Protein AF-A0A914QBB3-F1 (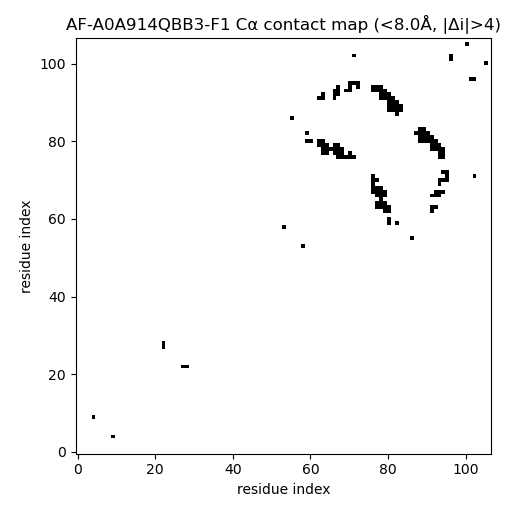afdb_monomer)

Organism: NCBI:txid227884

pLDDT: mean 78.13, std 18.77, range [39.72, 98.12]

InterPro domains:
  IPR002125 Cytidine and deoxycytidylate deaminase domain [PF00383] (56-102)
  IPR002125 Cytidine and deoxycytidylate deaminase domain [PS51747] (55-107)
  IPR015517 Deoxycytidylate deaminase-related [PTHR11086] (25-107)
  IPR016193 Cytidine deaminase-like [SSF53927] (58-101)

Sequence (107 aa):
MPPTISPEEKQNLPQINVVDKQFCDAEDAVKLLEQCKQDEELSKSFVSKRSDYIGWEETFMGMALLAAQRSKDPVTQVGCSIINKDNIVNSLGYNGMPRGCDDDEFP

Radius of gyration: 27.39 Å; Cα contacts (8 Å, |Δi|>4): 78; chains: 1; bounding box: 38×28×81 Å

Foldseek 3Di:
DPDDQDPVNVVPDPPPPPPDDPDPDPVVVVVVVVVVVVVVVVVVVPDDDDPPDDDLVVVQVVQQVVQQVPEPDPPGRGKHFDADPVSDTPDIHIDDDDPPDDPVVPD

Secondary structure (DSSP, 8-state):
------TTGGGGS-----------SHHHHHHHHHHHHHHHHHHHHS-PPPS-PPPHHHHHHHHHHHHHTT---SS---EEEEE-TTS-EEEEEE--PPTT--TTT--

Solvent-accessible surface area (backbone atoms only — not comparable to full-atom values): 6983 Å² total; per-residue (Å²): 131,81,86,78,77,49,78,70,61,65,70,71,51,86,76,82,76,86,71,86,77,80,78,88,53,76,65,59,58,54,52,49,55,53,48,54,52,52,52,54,54,51,58,64,68,70,69,67,79,79,89,84,70,80,52,70,68,57,51,46,51,50,49,10,56,57,36,8,73,70,27,80,52,91,87,62,64,45,40,38,62,43,63,52,97,84,77,44,76,76,48,74,42,49,53,71,74,61,91,92,55,53,72,89,80,57,126

Mean predicted aligned error: 15.64 Å

Nearest PDB structures (foldseek):
  2w4l-assembly1_F  TM=9.750E-01  e=1.757E-05  Homo sapiens
  2w4l-assembly1_D  TM=9.841E-01  e=1.128E-04  Homo sapiens
  2w4l-assembly1_B  TM=9.563E-01  e=1.486E-04  Homo sapiens
  2w4l-assembly1_E  TM=9.641E-01  e=1.957E-04  Homo sapiens
  2w4l-assembly1_C  TM=9.956E-01  e=2.577E-04  Homo sapiens

Structure (mmCIF, N/CA/C/O backbone):
data_AF-A0A914QBB3-F1
#
_entry.id   AF-A0A914QBB3-F1
#
loop_
_atom_site.group_PDB
_atom_site.id
_atom_site.type_symbol
_atom_site.label_atom_id
_atom_site.label_alt_id
_atom_site.label_comp_id
_atom_site.label_asym_id
_atom_site.label_entity_id
_atom_site.label_seq_id
_atom_site.pdbx_PDB_ins_code
_atom_site.Cartn_x
_atom_site.Cartn_y
_atom_site.Cartn_z
_atom_site.occupancy
_atom_site.B_iso_or_equiv
_atom_site.auth_seq_id
_atom_site.auth_comp_id
_atom_site.auth_asym_id
_atom_site.auth_atom_id
_atom_site.pdbx_PDB_model_num
ATOM 1 N N . MET A 1 1 ? 3.299 -6.933 14.101 1.00 41.41 1 MET A N 1
ATOM 2 C CA . MET A 1 1 ? 3.909 -7.514 15.316 1.00 41.41 1 MET A CA 1
ATOM 3 C C . MET A 1 1 ? 3.022 -7.154 16.494 1.00 41.41 1 MET A C 1
ATOM 5 O O . MET A 1 1 ? 2.643 -5.988 16.564 1.00 41.41 1 MET A O 1
ATOM 9 N N . PRO A 1 2 ? 2.632 -8.105 17.359 1.00 39.72 2 PRO A N 1
ATOM 10 C CA . PRO A 1 2 ? 2.028 -7.740 18.636 1.00 39.72 2 PRO A CA 1
ATOM 11 C C . PRO A 1 2 ? 3.026 -6.869 19.421 1.00 39.72 2 PRO A C 1
ATOM 13 O O . PRO A 1 2 ? 4.234 -7.061 19.255 1.00 39.72 2 PRO A O 1
ATOM 16 N N . PRO A 1 3 ? 2.565 -5.894 20.220 1.00 46.62 3 PRO A N 1
ATOM 17 C CA . PRO A 1 3 ? 3.459 -5.083 21.033 1.00 46.62 3 PRO A CA 1
ATOM 18 C C . PRO A 1 3 ? 4.234 -5.989 21.999 1.00 46.62 3 PRO A C 1
ATOM 20 O O . PRO A 1 3 ? 3.652 -6.696 22.822 1.00 46.62 3 PRO A O 1
ATOM 23 N N . THR A 1 4 ? 5.558 -6.004 21.852 1.00 59.09 4 THR A N 1
ATOM 24 C CA . THR A 1 4 ? 6.473 -6.708 22.750 1.00 59.09 4 THR A CA 1
ATOM 25 C C . THR A 1 4 ? 6.585 -5.889 24.029 1.00 59.09 4 THR A C 1
ATOM 27 O O . THR A 1 4 ? 7.273 -4.874 24.046 1.00 59.09 4 THR A O 1
ATOM 30 N N . ILE A 1 5 ? 5.879 -6.312 25.079 1.00 61.16 5 ILE A N 1
ATOM 31 C CA . ILE A 1 5 ? 5.941 -5.695 26.412 1.00 61.16 5 ILE A CA 1
ATOM 32 C C . ILE A 1 5 ? 7.399 -5.713 26.885 1.00 61.16 5 ILE A C 1
ATOM 34 O O . ILE A 1 5 ? 8.044 -6.773 26.866 1.00 61.16 5 ILE A O 1
ATOM 38 N N . SER A 1 6 ? 7.916 -4.549 27.280 1.00 54.97 6 SER A N 1
ATOM 39 C CA . SER A 1 6 ? 9.287 -4.411 27.768 1.00 54.97 6 SER A CA 1
ATOM 40 C C . SER A 1 6 ? 9.487 -5.215 29.068 1.00 54.97 6 SER A C 1
ATOM 42 O O . SER A 1 6 ? 8.528 -5.450 29.809 1.00 54.97 6 SER A O 1
ATOM 44 N N . PRO A 1 7 ? 10.709 -5.691 29.376 1.00 62.06 7 PRO A N 1
ATOM 45 C CA . PRO A 1 7 ? 10.962 -6.457 30.6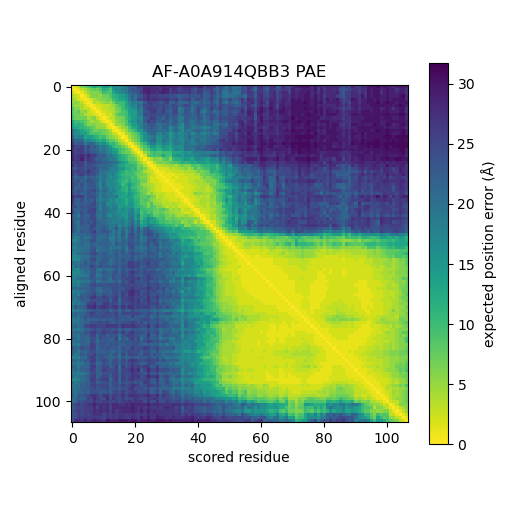00 1.00 62.06 7 PRO A CA 1
ATOM 46 C C . PRO A 1 7 ? 10.553 -5.718 31.885 1.00 62.06 7 PRO A C 1
ATOM 48 O O . PRO A 1 7 ? 10.130 -6.363 32.840 1.00 62.06 7 PRO A O 1
ATOM 51 N N . GLU A 1 8 ? 10.622 -4.385 31.882 1.00 61.16 8 GLU A N 1
ATOM 52 C CA . GLU A 1 8 ? 10.252 -3.524 33.012 1.00 61.16 8 GLU A CA 1
ATOM 53 C C . GLU A 1 8 ? 8.728 -3.454 33.216 1.00 61.16 8 GLU A C 1
ATOM 55 O O . GLU A 1 8 ? 8.242 -3.555 34.341 1.00 61.16 8 GLU A O 1
ATOM 60 N N . GLU A 1 9 ? 7.943 -3.399 32.135 1.00 56.81 9 GLU A N 1
ATOM 61 C CA . GLU A 1 9 ? 6.473 -3.427 32.203 1.00 56.81 9 GLU A CA 1
ATOM 62 C C . GLU A 1 9 ? 5.933 -4.785 32.680 1.00 56.81 9 GLU A C 1
ATOM 64 O O . GLU A 1 9 ? 4.875 -4.847 33.307 1.00 56.81 9 GLU A O 1
ATOM 69 N N . LYS A 1 10 ? 6.678 -5.881 32.469 1.00 57.28 10 LYS A N 1
ATOM 70 C CA . LYS A 1 10 ? 6.321 -7.196 33.031 1.00 57.28 10 LYS A CA 1
ATOM 71 C C . LYS A 1 10 ? 6.439 -7.250 34.556 1.00 57.28 10 LYS A C 1
ATOM 73 O O . LYS A 1 10 ? 5.804 -8.097 35.180 1.00 57.28 10 LYS A O 1
ATOM 78 N N . GLN A 1 11 ? 7.240 -6.373 35.156 1.00 53.56 11 GLN A N 1
ATOM 79 C CA . GLN A 1 11 ? 7.492 -6.365 36.596 1.00 53.56 11 GLN A CA 1
ATOM 80 C C . GLN A 1 11 ? 6.405 -5.616 37.388 1.00 53.56 11 GLN A C 1
ATOM 82 O O . GLN A 1 11 ? 6.257 -5.862 38.581 1.00 53.56 11 GLN A O 1
ATOM 87 N N . ASN A 1 12 ? 5.604 -4.784 36.710 1.00 47.22 12 ASN A N 1
ATOM 88 C CA . ASN A 1 12 ? 4.467 -4.045 37.275 1.00 47.22 12 ASN A CA 1
ATOM 89 C C . ASN A 1 12 ? 3.094 -4.643 36.915 1.00 47.22 12 ASN A C 1
ATOM 91 O O . ASN A 1 12 ? 2.061 -4.030 37.187 1.00 47.22 12 ASN A O 1
ATOM 95 N N . LEU A 1 13 ? 3.056 -5.840 36.322 1.00 44.28 13 LEU A N 1
ATOM 96 C CA . LEU A 1 13 ? 1.815 -6.61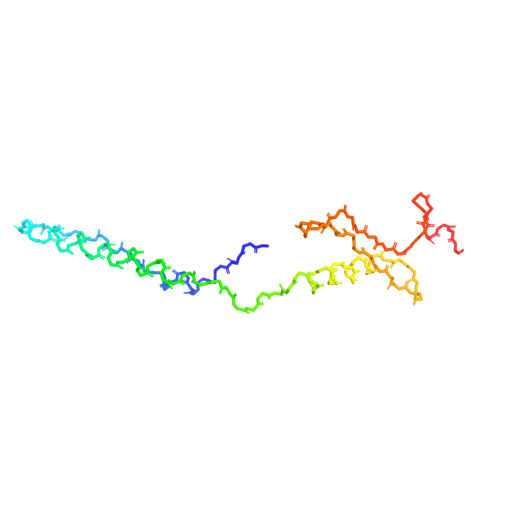1 36.237 1.00 44.28 13 LEU A CA 1
ATOM 97 C C . LEU A 1 13 ? 1.343 -6.929 37.665 1.00 44.28 13 LEU A C 1
ATOM 99 O O . LEU A 1 13 ? 2.169 -7.368 38.472 1.00 44.28 13 LEU A O 1
ATOM 103 N N . PRO A 1 14 ? 0.052 -6.737 37.999 1.00 46.41 14 PRO A N 1
ATOM 104 C CA . PRO A 1 14 ? -0.466 -7.101 39.309 1.00 46.41 14 PRO A CA 1
ATOM 105 C C . PRO A 1 14 ? -0.243 -8.601 39.517 1.00 46.41 14 PRO A C 1
ATOM 107 O O . PRO A 1 14 ? -0.922 -9.440 38.926 1.00 46.41 14 PRO A O 1
ATOM 110 N N . GLN A 1 15 ? 0.754 -8.951 40.329 1.00 44.69 15 GLN A N 1
ATOM 111 C CA . GLN A 1 15 ? 0.933 -10.320 40.776 1.00 44.69 15 GLN A CA 1
ATOM 112 C C . GLN A 1 15 ? -0.195 -10.609 41.756 1.00 44.69 15 GLN A C 1
ATOM 114 O O . GLN A 1 15 ? -0.194 -10.118 42.886 1.00 44.69 15 GLN A O 1
ATOM 119 N N . ILE A 1 16 ? -1.186 -11.376 41.307 1.00 44.59 16 ILE A N 1
ATOM 120 C CA . ILE A 1 16 ? -2.239 -11.886 42.178 1.00 44.59 16 ILE A CA 1
ATOM 121 C C . ILE A 1 16 ? -1.583 -12.926 43.091 1.00 44.59 16 ILE A C 1
ATOM 123 O O . ILE A 1 16 ? -1.496 -14.110 42.772 1.00 44.59 16 ILE A O 1
ATOM 127 N N . ASN A 1 17 ? -1.066 -12.457 44.223 1.00 41.09 17 ASN A N 1
ATOM 128 C CA . ASN A 1 17 ? -0.533 -13.291 45.287 1.00 41.09 17 ASN A CA 1
ATOM 129 C C . ASN A 1 17 ? -1.702 -13.953 46.017 1.00 41.09 17 ASN A C 1
ATOM 131 O O . ASN A 1 17 ? -2.213 -13.434 47.009 1.00 41.09 17 ASN A O 1
ATOM 135 N N . VAL A 1 18 ? -2.126 -15.117 45.528 1.00 47.50 18 VAL A N 1
ATOM 136 C CA . VAL A 1 18 ? -3.026 -16.007 46.268 1.00 47.50 18 VAL A CA 1
ATOM 137 C C . VAL A 1 18 ? -2.182 -16.789 47.280 1.00 47.50 18 VAL A C 1
ATOM 139 O O . VAL A 1 18 ? -1.919 -17.973 47.104 1.00 47.50 18 VAL A O 1
ATOM 142 N N . VAL A 1 19 ? -1.669 -16.100 48.301 1.00 44.41 19 VAL A N 1
ATOM 143 C CA . VAL A 1 19 ? -0.912 -16.728 49.393 1.00 44.41 19 VAL A CA 1
ATOM 144 C C . VAL A 1 19 ? -1.872 -16.980 50.557 1.00 44.41 19 VAL A C 1
ATOM 146 O O . VAL A 1 19 ? -2.399 -16.036 51.143 1.00 44.41 19 VAL A O 1
ATOM 149 N N . ASP A 1 20 ? -2.128 -18.262 50.822 1.00 47.53 20 ASP A N 1
ATOM 150 C CA . ASP A 1 20 ? -2.532 -18.866 52.100 1.00 47.53 20 ASP A CA 1
ATOM 151 C C . ASP A 1 20 ? -3.455 -18.037 53.018 1.00 47.53 20 ASP A C 1
ATOM 153 O O . ASP A 1 20 ? -3.094 -17.687 54.143 1.00 47.53 20 ASP A O 1
ATOM 157 N N . LYS A 1 21 ? -4.693 -17.757 52.586 1.00 53.66 21 LYS A N 1
ATOM 158 C CA . LYS A 1 21 ? -5.737 -17.268 53.505 1.00 53.66 21 LYS A CA 1
ATOM 159 C C . LYS A 1 21 ? -6.482 -18.444 54.127 1.00 53.66 21 LYS A C 1
ATOM 161 O O . LYS A 1 21 ? -7.354 -19.047 53.507 1.00 53.66 21 LYS A O 1
ATOM 166 N N . GLN A 1 22 ? -6.144 -18.759 55.372 1.00 54.28 22 GLN A N 1
ATOM 167 C CA . GLN A 1 22 ? -6.960 -19.626 56.213 1.00 54.28 22 GLN A CA 1
ATOM 168 C C . GLN A 1 22 ? -8.231 -18.851 56.590 1.00 54.28 22 GLN A C 1
ATOM 170 O O . GLN A 1 22 ? -8.167 -17.874 57.330 1.00 54.28 22 GLN A O 1
ATOM 175 N N . PHE A 1 23 ? -9.365 -19.230 55.999 1.00 55.12 23 PHE A N 1
ATOM 176 C CA . PHE A 1 23 ? -10.656 -18.576 56.215 1.00 55.12 23 PHE A CA 1
ATOM 177 C C . PHE A 1 23 ? -11.085 -18.756 57.673 1.00 55.12 23 PHE A C 1
ATOM 179 O O . PHE A 1 23 ? -11.272 -19.898 58.100 1.00 55.12 23 PHE A O 1
ATOM 186 N N . CYS A 1 24 ? -11.221 -17.663 58.437 1.00 54.06 24 CYS A N 1
ATOM 187 C CA . CYS A 1 24 ? -11.751 -17.764 59.795 1.00 54.06 24 CYS A CA 1
ATOM 188 C C . CYS A 1 24 ? -13.279 -17.867 59.786 1.00 54.06 24 CYS A C 1
ATOM 190 O O . CYS A 1 24 ? -13.791 -18.707 60.515 1.00 54.06 24 CYS A O 1
ATOM 192 N N . ASP A 1 25 ? -13.981 -17.161 58.882 1.00 60.84 25 ASP A N 1
ATOM 193 C CA . ASP A 1 25 ? -15.450 -17.118 58.833 1.00 60.84 25 ASP A CA 1
ATOM 194 C C . ASP A 1 25 ? -16.016 -16.968 57.396 1.00 60.84 25 ASP A C 1
ATOM 196 O O . ASP A 1 25 ? -15.317 -16.570 56.461 1.00 60.84 25 ASP A O 1
ATOM 200 N N . ALA A 1 26 ? -17.312 -17.265 57.198 1.00 69.81 26 ALA A N 1
ATOM 201 C CA . ALA A 1 26 ? -17.986 -17.187 55.887 1.00 69.81 26 ALA A CA 1
ATOM 202 C C . ALA A 1 26 ? -18.039 -15.763 55.290 1.00 69.81 26 ALA A C 1
ATOM 204 O O . ALA A 1 26 ? -18.143 -15.605 54.072 1.00 69.81 26 ALA A O 1
ATOM 205 N N . GLU A 1 27 ? -17.941 -14.731 56.130 1.00 73.50 27 GLU A N 1
ATOM 206 C CA . GLU A 1 27 ? -17.949 -13.326 55.708 1.00 73.50 27 GLU A CA 1
ATOM 207 C C . GLU A 1 27 ? -16.688 -12.947 54.914 1.00 73.50 27 GLU A C 1
ATOM 209 O O . GLU A 1 27 ? -16.773 -12.201 53.937 1.00 73.50 27 GLU A O 1
ATOM 214 N N . ASP A 1 28 ? -15.531 -13.528 55.246 1.00 70.44 28 ASP A N 1
ATOM 215 C CA . ASP A 1 28 ? -14.270 -13.266 54.539 1.00 70.44 28 ASP A CA 1
ATOM 216 C C . ASP A 1 28 ? -14.282 -13.803 53.104 1.00 70.44 28 ASP A C 1
ATOM 218 O O . ASP A 1 28 ? -13.716 -13.191 52.194 1.00 70.44 28 ASP A O 1
ATOM 222 N N . ALA A 1 29 ? -14.970 -14.926 52.875 1.00 68.19 29 ALA A N 1
ATOM 223 C CA . ALA A 1 29 ? -15.148 -15.493 51.541 1.00 68.19 29 ALA A CA 1
ATOM 224 C C . ALA A 1 29 ? -16.040 -14.610 50.653 1.00 68.19 29 ALA A C 1
ATOM 226 O O . ALA A 1 29 ? -15.741 -14.425 49.471 1.00 68.19 29 ALA A O 1
ATOM 227 N N . VAL A 1 30 ? 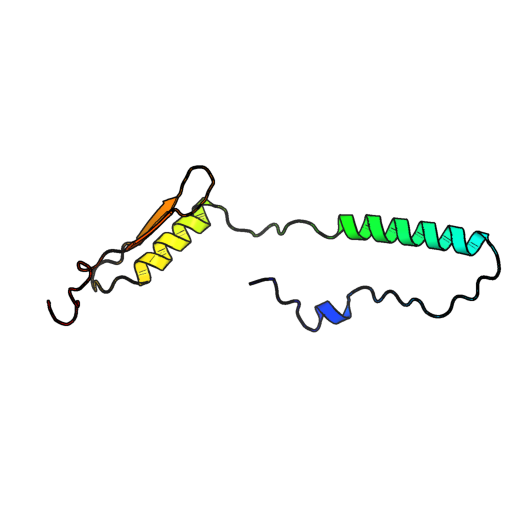-17.095 -14.013 51.222 1.00 78.06 30 VAL A N 1
ATOM 228 C CA . VAL A 1 30 ? -17.961 -13.052 50.515 1.00 78.06 30 VAL A CA 1
ATOM 229 C C . VAL A 1 30 ? -17.173 -11.795 50.143 1.00 78.06 30 VAL A C 1
ATOM 231 O O . VAL A 1 30 ? -17.250 -11.333 49.005 1.00 78.06 30 VAL A O 1
ATOM 234 N N . LYS A 1 31 ? -16.334 -11.301 51.057 1.00 79.50 31 LYS A N 1
ATOM 235 C CA . LYS A 1 31 ? -15.504 -10.107 50.851 1.00 79.50 31 LYS A CA 1
ATOM 236 C C . LYS A 1 31 ? -14.437 -10.300 49.768 1.00 79.50 31 LYS A C 1
ATOM 238 O O . LYS A 1 31 ? -14.181 -9.391 48.983 1.00 79.50 31 LYS A O 1
ATOM 243 N N . LEU A 1 32 ? -13.842 -11.493 49.678 1.00 72.31 32 LEU A N 1
ATOM 244 C CA . LEU A 1 32 ? -12.923 -11.844 48.587 1.00 72.31 32 LEU A CA 1
ATOM 245 C C . LEU A 1 32 ? -13.633 -11.943 47.231 1.00 72.31 32 LEU A C 1
ATOM 247 O O . LEU A 1 32 ? -13.086 -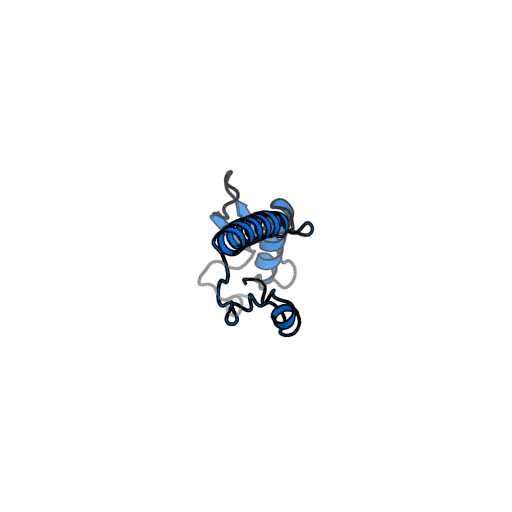11.484 46.232 1.00 72.31 32 LEU A O 1
ATOM 251 N N . LEU A 1 33 ? -14.851 -12.490 47.184 1.00 74.31 33 LEU A N 1
ATOM 252 C CA . LEU A 1 33 ? -15.652 -12.531 45.955 1.00 74.31 33 LEU A CA 1
ATOM 253 C C . LEU A 1 33 ? -16.033 -11.128 45.466 1.00 74.31 33 LEU A C 1
ATOM 255 O O . LEU A 1 33 ? -16.052 -10.886 44.260 1.00 74.31 33 LEU A O 1
ATOM 259 N N . GLU A 1 34 ? -16.323 -10.197 46.375 1.00 82.94 34 GLU A N 1
ATOM 260 C CA . GLU A 1 34 ? -16.560 -8.790 46.033 1.00 82.94 34 GLU A CA 1
ATOM 261 C C . GLU A 1 34 ? -15.292 -8.098 45.521 1.00 82.94 34 GLU A C 1
ATOM 263 O O . GLU A 1 34 ? -15.361 -7.380 44.523 1.00 82.94 34 GLU A O 1
ATOM 268 N N . GLN A 1 35 ? -14.134 -8.370 46.131 1.00 78.81 35 GLN A N 1
ATOM 269 C CA . GLN A 1 35 ? -12.843 -7.845 45.680 1.00 78.81 35 GLN A CA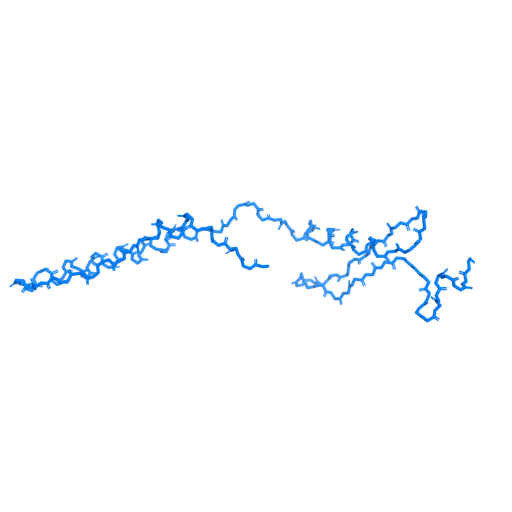 1
ATOM 270 C C . GLN A 1 35 ? -12.490 -8.342 44.271 1.00 78.81 35 GLN A C 1
ATOM 272 O O . GLN A 1 35 ? -12.174 -7.536 43.402 1.00 78.81 35 GLN A O 1
ATOM 277 N N . CYS A 1 36 ? -12.643 -9.643 43.997 1.00 72.25 36 CYS A N 1
ATOM 278 C CA . CYS A 1 36 ? -12.398 -10.196 42.662 1.00 72.25 36 CYS A CA 1
ATOM 279 C C . CYS A 1 36 ? -13.324 -9.594 41.593 1.00 72.25 36 CYS A C 1
ATOM 281 O O . CYS A 1 36 ? -12.883 -9.367 40.469 1.00 72.25 36 CYS A O 1
ATOM 283 N N . LYS A 1 37 ? -14.587 -9.292 41.929 1.00 82.12 37 LYS A N 1
ATOM 284 C CA . LYS A 1 37 ? -15.509 -8.597 41.011 1.00 82.12 37 LYS A CA 1
ATOM 285 C C . LYS A 1 37 ? -15.066 -7.163 40.719 1.00 82.12 37 LYS A C 1
ATOM 287 O O . LYS A 1 37 ? -15.221 -6.698 39.593 1.00 82.12 37 LYS A O 1
ATOM 292 N N . GLN A 1 38 ? -14.528 -6.461 41.716 1.00 70.56 38 GLN A N 1
ATOM 293 C CA . GLN A 1 38 ? -13.987 -5.113 41.527 1.00 70.56 38 GLN A CA 1
ATOM 294 C C . GLN A 1 38 ? -12.713 -5.128 40.677 1.00 70.56 38 GLN A C 1
ATOM 296 O O . GLN A 1 38 ? -12.563 -4.280 39.800 1.00 70.56 38 GLN A O 1
ATOM 301 N N . ASP A 1 39 ? -11.846 -6.121 40.873 1.00 68.19 39 ASP A N 1
ATOM 302 C CA . ASP A 1 39 ? -10.627 -6.296 40.080 1.00 68.19 39 ASP A CA 1
ATOM 303 C C . ASP A 1 39 ? -10.946 -6.643 38.608 1.00 68.19 39 ASP A C 1
ATOM 305 O O . ASP A 1 39 ? -10.260 -6.183 37.694 1.00 68.19 39 ASP A O 1
ATOM 309 N N . GLU A 1 40 ? -12.025 -7.393 38.352 1.00 70.62 40 GLU A N 1
ATOM 310 C CA . GLU A 1 40 ? -12.504 -7.734 37.003 1.00 70.62 40 GLU A CA 1
ATOM 311 C C . GLU A 1 40 ? -13.105 -6.522 36.258 1.00 70.62 40 GLU A C 1
ATOM 313 O O . GLU A 1 40 ? -12.876 -6.336 35.059 1.00 70.62 40 GLU A O 1
ATOM 318 N N . GLU A 1 41 ? -13.823 -5.644 36.961 1.00 68.00 41 GLU A N 1
ATOM 319 C CA . GLU A 1 41 ? -14.334 -4.389 36.390 1.00 68.00 41 GLU A CA 1
ATOM 320 C C . GLU A 1 41 ? -13.221 -3.345 36.180 1.00 68.00 41 GLU A C 1
ATOM 322 O O . GLU A 1 41 ? -13.212 -2.645 35.163 1.00 68.00 41 GLU A O 1
ATOM 327 N N . LEU A 1 42 ? -12.216 -3.295 37.062 1.00 66.31 42 LEU A N 1
ATOM 328 C CA . LEU A 1 42 ? -11.015 -2.472 36.880 1.00 66.31 42 LEU A CA 1
ATOM 329 C C . LEU A 1 42 ? -10.180 -2.967 35.687 1.00 66.31 42 LEU A C 1
ATOM 331 O O . LEU A 1 42 ? -9.706 -2.174 34.875 1.00 66.31 42 LEU A O 1
ATOM 335 N N . SER A 1 43 ? -10.065 -4.286 35.514 1.00 67.44 43 SER A N 1
ATOM 336 C CA . SER A 1 43 ? -9.413 -4.909 34.356 1.00 67.44 43 SER A CA 1
ATOM 337 C C . SER A 1 43 ? -10.067 -4.504 33.028 1.00 67.44 43 SER A C 1
AT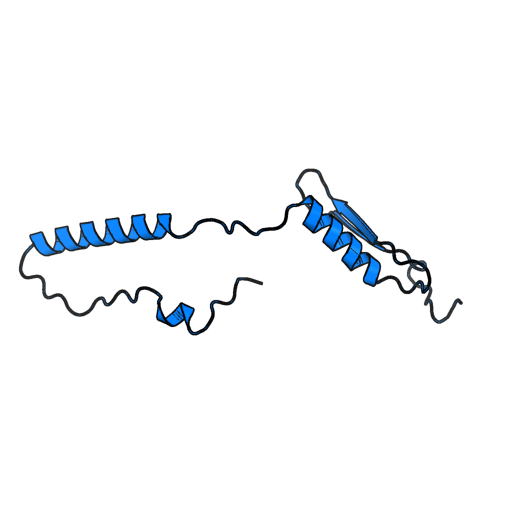OM 339 O O . SER A 1 43 ? -9.358 -4.209 32.061 1.00 67.44 43 SER A O 1
ATOM 341 N N . LYS A 1 44 ? -11.402 -4.412 32.976 1.00 65.19 44 LYS A N 1
ATOM 342 C CA . LYS A 1 44 ? -12.130 -3.917 31.794 1.00 65.19 44 LYS A CA 1
ATOM 343 C C . LYS A 1 44 ? -11.905 -2.430 31.521 1.00 65.19 44 LYS A C 1
ATOM 345 O O . LYS A 1 44 ? -11.961 -2.031 30.360 1.00 65.19 44 LYS A O 1
ATOM 350 N N . SER A 1 45 ? -11.640 -1.612 32.544 1.00 64.06 45 SER A N 1
ATOM 351 C CA . SER A 1 45 ? -11.469 -0.162 32.374 1.00 64.06 45 SER A CA 1
ATOM 352 C C . SER A 1 45 ? -10.076 0.251 31.884 1.00 64.06 45 SER A C 1
ATOM 354 O O . SER A 1 45 ? -9.913 1.375 31.414 1.00 64.06 45 SER A O 1
ATOM 356 N N . PHE A 1 46 ? -9.069 -0.622 31.990 1.00 65.62 46 PHE A N 1
ATOM 357 C CA . PHE A 1 46 ? -7.671 -0.287 31.683 1.00 65.62 46 PHE A CA 1
ATOM 358 C C . PHE A 1 46 ? -7.226 -0.595 30.249 1.00 65.62 46 PHE A C 1
ATOM 360 O O . PHE A 1 46 ? -6.148 -0.165 29.844 1.00 65.62 46 PHE A O 1
ATOM 367 N N . VAL A 1 47 ? -8.043 -1.284 29.448 1.00 70.25 47 VAL A N 1
ATOM 368 C CA . VAL A 1 47 ? -7.706 -1.576 28.046 1.00 70.25 47 VAL A CA 1
ATOM 369 C C . VAL A 1 47 ? -8.435 -0.599 27.127 1.00 70.25 47 VAL A C 1
ATOM 371 O O . VAL A 1 47 ? -9.386 -0.942 26.425 1.00 70.25 47 VAL A O 1
ATOM 374 N N . SER A 1 48 ? -7.994 0.657 27.141 1.00 79.50 48 SER A N 1
ATOM 375 C CA . SER A 1 48 ? -8.399 1.625 26.126 1.00 79.50 48 SER A CA 1
ATOM 376 C C . SER A 1 48 ? -7.642 1.361 24.821 1.00 79.50 48 SER A C 1
ATOM 378 O O . SER A 1 48 ? -6.490 0.918 24.808 1.00 79.50 48 SER A O 1
ATOM 380 N N . LYS A 1 49 ? -8.298 1.603 23.680 1.00 81.12 49 LYS A N 1
ATOM 381 C CA . LYS A 1 49 ? -7.596 1.596 22.392 1.00 81.12 49 LYS A CA 1
ATOM 382 C C . LYS A 1 49 ? -6.539 2.697 22.419 1.00 81.12 49 LYS A C 1
ATOM 384 O O . LYS A 1 49 ? -6.805 3.792 22.913 1.00 81.12 49 LYS A O 1
ATOM 389 N N . ARG A 1 50 ? -5.371 2.413 21.841 1.00 89.31 50 ARG A N 1
ATOM 390 C CA . ARG A 1 50 ? -4.352 3.435 21.589 1.00 89.31 50 ARG A CA 1
ATOM 391 C C . ARG A 1 50 ? -4.969 4.628 20.851 1.00 89.31 50 ARG A C 1
ATOM 393 O O . ARG A 1 50 ? -5.867 4.433 20.037 1.00 89.31 50 ARG A O 1
ATOM 400 N N . SER A 1 51 ? -4.497 5.837 21.132 1.00 88.38 51 SER A N 1
ATOM 401 C CA . SER A 1 51 ? -4.969 7.069 20.484 1.00 88.38 51 SER A CA 1
ATOM 402 C C . SER A 1 51 ? -4.116 7.492 19.285 1.00 88.38 51 SER A C 1
ATOM 404 O O . SER A 1 51 ? -4.506 8.394 18.558 1.00 88.38 51 SER A O 1
ATOM 406 N N . ASP A 1 52 ? -2.961 6.857 19.082 1.00 91.38 52 ASP A N 1
ATOM 407 C CA . ASP A 1 52 ? -1.931 7.196 18.092 1.00 91.38 52 ASP A CA 1
ATOM 408 C C . ASP A 1 52 ? -1.905 6.234 16.887 1.00 91.38 52 ASP A C 1
ATOM 410 O O . ASP A 1 52 ? -0.873 6.066 16.238 1.00 91.38 52 ASP A O 1
ATOM 414 N N . TYR A 1 53 ? -3.016 5.551 16.588 1.00 92.31 53 TYR A N 1
ATOM 415 C CA . TYR A 1 53 ? -3.090 4.709 15.392 1.00 92.31 53 TYR A CA 1
ATOM 416 C C . TYR A 1 53 ? -3.316 5.559 14.142 1.00 92.31 53 TYR A C 1
ATOM 418 O O . TYR A 1 53 ? -4.089 6.513 14.149 1.00 92.31 53 TYR A O 1
ATOM 426 N N . ILE A 1 54 ? -2.647 5.167 13.062 1.00 94.38 54 ILE A N 1
ATOM 427 C CA . ILE A 1 54 ? -2.798 5.792 11.749 1.00 94.38 54 ILE A CA 1
ATOM 428 C C . ILE A 1 54 ? -4.154 5.448 11.126 1.00 94.38 54 ILE A C 1
ATOM 430 O O . ILE A 1 54 ? -4.700 4.359 11.345 1.00 94.38 54 ILE A O 1
ATOM 434 N N . GLY A 1 55 ? -4.683 6.380 10.338 1.00 95.38 55 GLY A N 1
ATOM 435 C CA . GLY A 1 55 ? -5.902 6.202 9.561 1.00 95.38 55 GLY A CA 1
ATOM 436 C C . GLY A 1 55 ? -5.733 5.198 8.421 1.00 95.38 55 GLY A C 1
ATOM 437 O O . GLY A 1 55 ? -4.624 4.780 8.061 1.00 95.38 55 GLY A O 1
ATOM 438 N N . TRP A 1 56 ? -6.854 4.810 7.817 1.00 94.12 56 TRP A N 1
ATOM 439 C CA . TRP A 1 56 ? -6.850 3.891 6.680 1.00 94.12 56 TRP A CA 1
ATOM 440 C C . TRP A 1 56 ? -6.188 4.518 5.453 1.00 94.12 56 TRP A C 1
ATOM 442 O O . TRP A 1 56 ? -5.343 3.890 4.822 1.00 94.12 56 TRP A O 1
ATOM 452 N N . GLU A 1 57 ? -6.493 5.779 5.160 1.00 95.12 57 GLU A N 1
ATOM 453 C CA . GLU A 1 57 ? -5.939 6.535 4.037 1.00 95.12 57 GLU A CA 1
ATOM 454 C C . GLU A 1 57 ? -4.414 6.651 4.142 1.00 95.12 57 GLU A C 1
ATOM 456 O O . GLU A 1 57 ? -3.699 6.395 3.174 1.00 95.12 57 GLU A O 1
ATOM 461 N N . GLU A 1 58 ? -3.909 6.965 5.336 1.00 96.75 58 GLU A N 1
ATOM 462 C CA . GLU A 1 58 ? -2.474 7.052 5.632 1.00 96.75 58 GLU A CA 1
ATOM 463 C C . GLU A 1 58 ? -1.7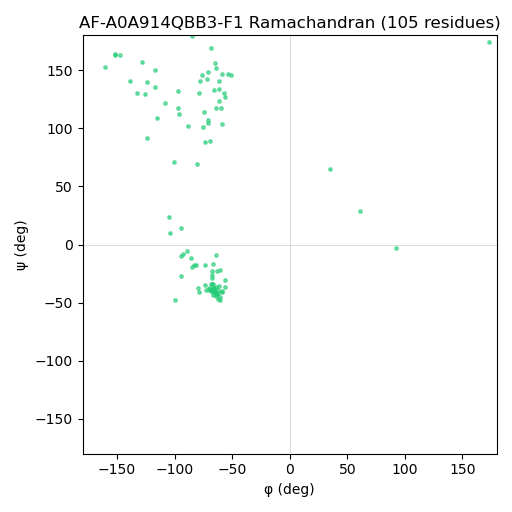95 5.691 5.488 1.00 96.75 58 GLU A C 1
ATOM 465 O O . GLU A 1 58 ? -0.716 5.588 4.906 1.00 96.75 58 GLU A O 1
ATOM 470 N N . THR A 1 59 ? -2.457 4.628 5.950 1.00 97.25 59 THR A N 1
ATOM 471 C CA . THR A 1 59 ? -1.986 3.251 5.780 1.00 97.25 59 THR A CA 1
ATOM 472 C C . THR A 1 59 ? -1.866 2.893 4.298 1.00 97.25 59 THR A C 1
ATOM 474 O O . THR A 1 59 ? -0.832 2.383 3.866 1.00 97.25 59 THR A O 1
ATOM 477 N N . PHE A 1 60 ? -2.889 3.185 3.493 1.00 97.38 60 PHE A N 1
ATOM 478 C CA . PHE A 1 60 ? -2.912 2.844 2.069 1.00 97.38 60 PHE A CA 1
ATOM 479 C C . PHE A 1 60 ? -1.928 3.671 1.247 1.00 97.38 60 PHE A C 1
ATOM 481 O O . PHE A 1 60 ? -1.243 3.121 0.381 1.00 97.38 60 PHE A O 1
ATOM 488 N N . MET A 1 61 ? -1.799 4.961 1.554 1.00 97.88 61 MET A N 1
ATOM 489 C CA . MET A 1 61 ? -0.765 5.807 0.966 1.00 97.88 61 MET A CA 1
ATOM 490 C C . MET A 1 61 ? 0.633 5.325 1.356 1.00 97.88 61 MET A C 1
ATOM 492 O O . MET A 1 61 ? 1.498 5.213 0.490 1.00 97.88 61 MET A O 1
ATOM 496 N N . GLY A 1 62 ? 0.845 4.952 2.621 1.00 97.81 62 GLY A N 1
ATOM 497 C CA . GLY A 1 62 ? 2.100 4.367 3.092 1.00 97.81 62 GLY A CA 1
ATOM 498 C C . GLY A 1 62 ? 2.458 3.076 2.354 1.00 97.81 62 GLY A C 1
ATOM 499 O O . GLY A 1 62 ? 3.602 2.893 1.945 1.00 97.81 62 GLY A O 1
ATOM 500 N N . MET A 1 63 ? 1.475 2.210 2.097 1.00 97.88 63 MET A N 1
ATOM 501 C CA . MET A 1 63 ? 1.668 0.999 1.294 1.00 97.88 63 MET A CA 1
ATOM 502 C C . MET A 1 63 ? 2.036 1.307 -0.159 1.00 97.88 63 MET A C 1
ATOM 504 O O . MET A 1 63 ? 2.928 0.657 -0.699 1.00 97.88 63 MET A O 1
ATOM 508 N N . ALA A 1 64 ? 1.388 2.289 -0.794 1.00 98.06 64 ALA A N 1
ATOM 509 C CA . ALA A 1 64 ? 1.717 2.694 -2.160 1.00 98.06 64 ALA A CA 1
ATOM 510 C C . ALA A 1 64 ? 3.142 3.267 -2.245 1.00 98.06 64 ALA A C 1
ATOM 512 O O . ALA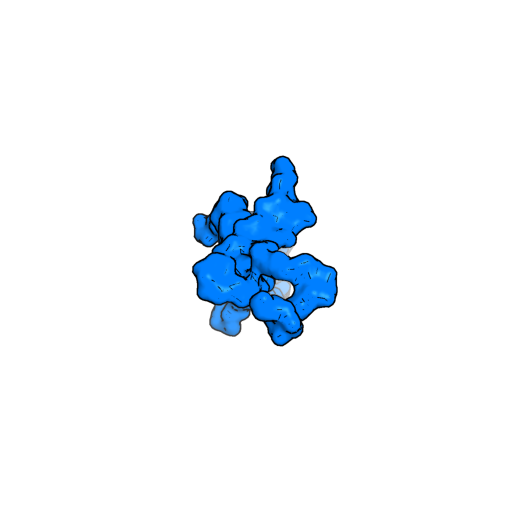 A 1 64 ? 3.909 2.874 -3.120 1.00 98.06 64 ALA A O 1
ATOM 513 N N . LEU A 1 65 ? 3.534 4.124 -1.299 1.00 98.12 65 LEU A N 1
ATOM 514 C CA . LEU A 1 65 ? 4.896 4.661 -1.219 1.00 98.12 65 LEU A CA 1
ATOM 515 C C . LEU A 1 65 ? 5.934 3.558 -0.985 1.00 98.12 65 LEU A C 1
ATOM 517 O O . LEU A 1 65 ? 6.982 3.553 -1.625 1.00 98.12 65 LEU A O 1
ATOM 521 N N . LEU A 1 66 ? 5.636 2.589 -0.119 1.00 98.00 66 LEU A N 1
ATOM 522 C CA . LEU A 1 66 ? 6.512 1.442 0.109 1.00 98.00 66 LEU A CA 1
ATOM 523 C C . LEU A 1 66 ? 6.623 0.552 -1.137 1.00 98.00 66 LEU A C 1
ATOM 525 O O . LEU A 1 66 ? 7.707 0.075 -1.459 1.00 98.00 66 LEU A O 1
ATOM 529 N N . ALA A 1 67 ? 5.523 0.344 -1.864 1.00 97.94 67 ALA A N 1
ATOM 530 C CA . ALA A 1 67 ? 5.543 -0.391 -3.124 1.00 97.94 67 ALA A CA 1
ATOM 531 C C . ALA A 1 67 ? 6.417 0.317 -4.172 1.00 97.94 67 ALA A C 1
ATOM 533 O O . ALA A 1 67 ? 7.180 -0.357 -4.861 1.00 97.94 67 ALA A O 1
ATOM 534 N N . ALA A 1 68 ? 6.374 1.653 -4.238 1.00 98.06 68 ALA A N 1
ATOM 535 C CA . ALA A 1 68 ? 7.208 2.452 -5.137 1.00 98.06 68 ALA A CA 1
ATOM 536 C C . ALA A 1 68 ? 8.709 2.173 -4.945 1.00 98.06 68 ALA A C 1
ATOM 538 O O . ALA A 1 68 ? 9.443 2.090 -5.925 1.00 98.06 68 ALA A O 1
ATOM 539 N N . GLN A 1 69 ? 9.156 1.930 -3.707 1.00 97.19 69 GLN A N 1
ATOM 540 C CA . GLN A 1 69 ? 10.560 1.617 -3.394 1.00 97.19 69 GLN A CA 1
ATOM 541 C C . GLN A 1 69 ? 11.065 0.300 -4.007 1.00 97.19 69 GLN A C 1
ATOM 543 O O . GLN A 1 69 ? 12.258 0.018 -3.947 1.00 97.19 69 GLN A O 1
ATOM 548 N N . ARG A 1 70 ? 10.184 -0.521 -4.590 1.00 95.62 70 ARG A N 1
ATOM 549 C CA . ARG A 1 70 ? 10.575 -1.716 -5.350 1.00 95.62 70 ARG A CA 1
ATOM 550 C C . ARG A 1 70 ? 10.893 -1.436 -6.820 1.00 95.62 70 ARG A C 1
ATOM 552 O O . ARG A 1 70 ? 11.388 -2.343 -7.489 1.00 95.62 70 ARG A O 1
ATOM 559 N N . SER A 1 71 ? 10.571 -0.247 -7.330 1.00 95.44 71 SER A N 1
ATOM 560 C CA . SER A 1 71 ? 10.888 0.146 -8.703 1.00 95.44 71 SER A CA 1
ATOM 561 C C . SER A 1 71 ? 12.399 0.248 -8.896 1.00 95.44 71 SER A C 1
ATOM 563 O O . SER A 1 71 ? 13.088 0.841 -8.066 1.00 95.44 71 SER A O 1
ATOM 565 N N . LYS A 1 72 ? 12.903 -0.336 -9.990 1.00 92.44 72 LYS A N 1
ATOM 566 C CA . LYS A 1 72 ? 14.306 -0.206 -10.408 1.00 92.44 72 LYS A CA 1
ATOM 567 C C . LYS A 1 72 ? 14.548 1.004 -11.323 1.00 92.44 72 LYS A C 1
ATOM 569 O O . LYS A 1 72 ? 15.696 1.276 -11.657 1.00 92.44 72 LYS A O 1
ATOM 574 N N . ASP A 1 73 ? 13.499 1.728 -11.728 1.00 92.50 73 ASP A N 1
ATOM 575 C CA . ASP A 1 73 ? 13.635 2.927 -12.565 1.00 92.50 73 ASP A CA 1
ATOM 576 C C . ASP A 1 73 ? 14.471 3.985 -11.814 1.00 92.50 73 ASP A C 1
ATOM 578 O O . ASP A 1 73 ? 14.099 4.358 -10.699 1.00 92.50 73 ASP A O 1
ATOM 582 N N . PRO A 1 74 ? 15.590 4.479 -12.380 1.00 91.06 74 PRO A N 1
ATOM 583 C CA . PRO A 1 74 ? 16.469 5.438 -11.712 1.00 91.06 74 PRO A CA 1
ATOM 584 C C . PRO A 1 74 ? 15.892 6.858 -11.632 1.00 91.06 74 PRO A C 1
ATOM 586 O O . PRO A 1 74 ? 16.382 7.670 -10.847 1.00 91.06 74 PRO A O 1
ATOM 589 N N . VAL A 1 75 ? 14.878 7.186 -12.436 1.00 94.06 75 VAL A N 1
ATOM 590 C CA . VAL A 1 75 ? 14.317 8.539 -12.541 1.00 94.06 75 VAL A CA 1
ATOM 591 C C . VAL A 1 75 ? 13.046 8.667 -11.716 1.00 94.06 75 VAL A C 1
ATOM 593 O O . VAL A 1 75 ? 12.898 9.637 -10.971 1.00 94.06 75 VAL A O 1
ATOM 596 N N . THR A 1 76 ? 12.122 7.710 -11.837 1.00 95.50 76 THR A N 1
ATOM 597 C CA . THR A 1 76 ? 10.817 7.795 -11.172 1.00 95.50 76 THR A CA 1
ATOM 598 C C . THR A 1 76 ? 10.429 6.518 -10.443 1.00 95.50 76 THR A C 1
ATOM 600 O O . THR A 1 76 ? 10.435 5.431 -11.007 1.00 95.50 76 THR A O 1
ATOM 603 N N . GLN A 1 77 ? 10.013 6.643 -9.182 1.00 97.75 77 GLN A N 1
ATOM 604 C CA . GLN A 1 77 ? 9.465 5.528 -8.411 1.00 97.75 77 GLN A CA 1
ATOM 605 C C . GLN A 1 77 ? 8.008 5.823 -8.081 1.00 97.75 77 GLN A C 1
ATOM 607 O O . GLN A 1 77 ? 7.691 6.697 -7.274 1.00 97.75 77 GLN A O 1
ATOM 612 N N . VAL A 1 78 ? 7.112 5.089 -8.729 1.00 97.94 78 VAL A N 1
ATOM 613 C CA . VAL A 1 78 ? 5.667 5.224 -8.570 1.00 97.94 78 VAL A CA 1
ATOM 614 C C . VAL A 1 78 ? 5.120 3.924 -8.015 1.00 97.94 78 VAL A C 1
ATOM 616 O O . VAL A 1 78 ? 5.466 2.841 -8.482 1.00 97.94 78 VAL A O 1
ATOM 619 N N . GLY A 1 79 ? 4.237 4.036 -7.029 1.00 98.12 79 GLY A N 1
ATOM 620 C CA . GLY A 1 79 ? 3.541 2.905 -6.440 1.00 98.12 79 GLY A CA 1
ATOM 621 C C . GLY A 1 79 ? 2.037 3.120 -6.419 1.00 98.12 79 GLY A C 1
ATOM 622 O O . GLY A 1 79 ? 1.538 4.243 -6.476 1.00 98.12 79 GLY A O 1
ATOM 623 N N . CYS A 1 80 ? 1.308 2.016 -6.359 1.00 97.94 80 CYS A N 1
ATOM 624 C CA . CYS A 1 80 ? -0.143 1.978 -6.380 1.00 97.94 80 CYS A CA 1
ATOM 625 C C . CYS A 1 80 ? -0.640 0.943 -5.370 1.00 97.94 80 CYS A C 1
ATOM 627 O O . CYS A 1 80 ? -0.068 -0.142 -5.238 1.00 97.94 80 CYS A O 1
ATOM 629 N N . SER A 1 81 ? -1.729 1.275 -4.685 1.00 97.81 81 SER A N 1
ATOM 630 C CA . SER A 1 81 ? -2.493 0.348 -3.859 1.00 97.81 81 SER A CA 1
ATOM 631 C C . SER A 1 81 ? -3.950 0.391 -4.304 1.00 97.81 81 SER A C 1
ATOM 633 O O . SER A 1 81 ? -4.516 1.474 -4.449 1.00 97.81 81 SER A O 1
ATOM 635 N N . ILE A 1 82 ? -4.544 -0.777 -4.558 1.00 97.75 82 ILE A N 1
ATOM 636 C CA . ILE A 1 82 ? -5.957 -0.921 -4.927 1.00 97.75 82 ILE A CA 1
ATOM 637 C C . ILE A 1 82 ? -6.689 -1.541 -3.744 1.00 97.75 82 ILE A C 1
ATOM 639 O O . ILE A 1 82 ? -6.356 -2.647 -3.313 1.00 97.75 82 ILE A O 1
ATOM 643 N N . ILE A 1 83 ? -7.695 -0.828 -3.245 1.00 97.81 83 ILE A N 1
ATOM 644 C CA . ILE A 1 83 ? -8.430 -1.161 -2.025 1.00 97.81 83 ILE A CA 1
ATOM 645 C C . ILE A 1 83 ? -9.923 -1.264 -2.349 1.00 97.81 83 ILE A C 1
ATOM 647 O O . ILE A 1 83 ? -10.448 -0.474 -3.138 1.00 97.81 83 ILE A O 1
ATOM 651 N N . ASN A 1 84 ? -10.612 -2.241 -1.761 1.00 96.94 84 ASN A N 1
ATOM 652 C CA . ASN A 1 84 ? -12.065 -2.358 -1.866 1.00 96.94 84 ASN A CA 1
ATOM 653 C C . ASN A 1 84 ? -12.805 -1.497 -0.820 1.00 96.94 84 ASN A C 1
ATOM 655 O O . ASN A 1 84 ? -12.210 -0.830 0.023 1.00 96.94 84 ASN A O 1
ATOM 659 N N . LYS A 1 85 ? -14.142 -1.532 -0.857 1.00 97.44 85 LYS A N 1
ATOM 660 C CA . LYS A 1 85 ? -15.000 -0.779 0.076 1.00 97.44 85 LYS A CA 1
ATOM 661 C C . LYS A 1 85 ? -14.909 -1.255 1.531 1.00 97.44 85 LYS A C 1
ATOM 663 O O . LYS A 1 85 ? -15.312 -0.518 2.423 1.00 97.44 85 LYS A O 1
ATOM 668 N N . ASP A 1 86 ? -14.370 -2.450 1.754 1.00 97.38 86 ASP A N 1
ATOM 669 C CA . ASP A 1 86 ? -14.201 -3.059 3.073 1.00 97.38 86 ASP A CA 1
ATOM 670 C C . ASP A 1 86 ? -12.800 -2.794 3.653 1.00 97.38 86 ASP A C 1
ATOM 672 O O . ASP A 1 86 ? -12.397 -3.441 4.618 1.00 97.38 86 ASP A O 1
ATOM 676 N N . ASN A 1 87 ? -12.043 -1.851 3.069 1.00 95.62 87 ASN A N 1
ATOM 677 C CA . ASN A 1 87 ? -10.675 -1.503 3.468 1.00 95.62 87 ASN A CA 1
ATOM 678 C C . ASN A 1 87 ? -9.677 -2.673 3.352 1.00 95.62 87 ASN A C 1
ATOM 680 O O . ASN A 1 87 ? -8.672 -2.727 4.062 1.00 95.62 87 ASN A O 1
ATOM 684 N N . ILE A 1 88 ? -9.929 -3.605 2.429 1.00 96.12 88 ILE A N 1
ATOM 685 C CA . ILE A 1 88 ? -9.036 -4.723 2.111 1.00 96.12 88 ILE A CA 1
ATOM 686 C C . ILE A 1 88 ? -8.202 -4.357 0.886 1.00 96.12 88 ILE A C 1
ATOM 688 O O . ILE A 1 88 ? -8.731 -3.918 -0.135 1.00 96.12 88 ILE A O 1
ATOM 692 N N . VAL A 1 89 ? -6.889 -4.572 0.978 1.00 97.19 89 VAL A N 1
ATOM 693 C CA . VAL A 1 89 ? -5.971 -4.400 -0.153 1.00 97.19 89 VAL A CA 1
ATOM 694 C C . VAL A 1 89 ? -6.141 -5.571 -1.114 1.00 97.19 89 VAL A C 1
ATOM 696 O O . VAL A 1 89 ? -5.804 -6.709 -0.792 1.00 97.19 89 VAL A O 1
ATOM 699 N N . ASN A 1 90 ? -6.639 -5.288 -2.313 1.00 97.44 90 ASN A N 1
ATOM 700 C CA . ASN A 1 90 ? -6.779 -6.273 -3.379 1.00 97.44 90 ASN A CA 1
ATOM 701 C C . ASN A 1 90 ? -5.445 -6.523 -4.085 1.00 97.44 90 ASN A C 1
ATOM 703 O O . ASN A 1 90 ? -5.126 -7.661 -4.423 1.00 97.44 90 ASN A O 1
ATOM 707 N N . SER A 1 91 ? -4.673 -5.461 -4.328 1.00 97.62 91 SER A N 1
ATOM 708 C CA . SER A 1 91 ? -3.379 -5.559 -5.004 1.00 97.62 91 SER A CA 1
ATOM 709 C C . SER A 1 91 ? -2.492 -4.346 -4.748 1.00 97.62 91 SER A C 1
ATOM 711 O O . SER A 1 91 ? -2.983 -3.232 -4.574 1.00 97.62 91 SER A O 1
ATOM 713 N N . LEU A 1 92 ? -1.180 -4.570 -4.824 1.00 98.00 92 LEU A N 1
ATOM 714 C CA . LEU A 1 92 ? -0.142 -3.542 -4.830 1.00 98.00 92 LEU A CA 1
ATOM 715 C C . LEU A 1 92 ? 0.609 -3.587 -6.163 1.00 98.00 92 LEU A C 1
ATOM 717 O O . LEU A 1 92 ? 0.747 -4.655 -6.765 1.00 98.00 92 LEU A O 1
ATOM 721 N N . GLY A 1 93 ? 1.121 -2.445 -6.605 1.00 97.50 93 GLY A N 1
ATOM 722 C CA . GLY A 1 93 ? 1.901 -2.340 -7.833 1.00 97.50 93 GLY A CA 1
ATOM 723 C C . GLY A 1 93 ? 2.906 -1.198 -7.790 1.00 97.50 93 GLY A C 1
ATOM 724 O O . GLY A 1 93 ? 2.816 -0.313 -6.940 1.00 97.50 93 GLY A O 1
ATOM 725 N N . TYR A 1 94 ? 3.861 -1.238 -8.713 1.00 97.88 94 TYR A N 1
ATOM 726 C CA . TYR A 1 94 ? 4.868 -0.205 -8.939 1.00 97.88 94 TYR A CA 1
ATOM 727 C C . TYR A 1 94 ? 5.301 -0.212 -10.414 1.00 97.88 94 TYR A C 1
ATOM 729 O O . TYR A 1 94 ? 5.004 -1.173 -11.130 1.00 97.88 94 TYR A O 1
ATOM 737 N N . ASN A 1 95 ? 5.947 0.853 -10.890 1.00 95.88 95 ASN A N 1
ATOM 738 C CA . ASN A 1 95 ? 6.466 0.916 -12.261 1.00 95.88 95 ASN A CA 1
ATOM 739 C C . ASN A 1 95 ? 7.690 0.002 -12.451 1.00 95.88 95 ASN A C 1
ATOM 741 O O . ASN A 1 95 ? 8.530 -0.110 -11.567 1.00 95.88 95 ASN A O 1
ATOM 745 N N . GLY A 1 96 ? 7.800 -0.643 -13.609 1.00 92.69 96 GLY A N 1
ATOM 746 C CA . GLY A 1 96 ? 8.928 -1.508 -13.954 1.00 92.69 96 GLY A CA 1
ATOM 747 C C . GLY A 1 96 ? 8.690 -2.240 -15.270 1.00 92.69 96 GLY A C 1
ATOM 748 O O . GLY A 1 96 ? 7.596 -2.152 -15.842 1.00 92.69 96 GLY A O 1
ATOM 749 N N . MET A 1 97 ? 9.704 -2.960 -15.745 1.00 90.00 97 MET A N 1
ATOM 750 C CA . MET A 1 97 ? 9.600 -3.739 -16.976 1.00 90.00 97 MET A CA 1
ATOM 751 C C . MET A 1 97 ? 8.585 -4.889 -16.857 1.00 90.00 97 MET A C 1
ATOM 753 O O . MET A 1 97 ? 8.270 -5.355 -15.752 1.00 90.00 97 MET A O 1
ATOM 757 N N . PRO A 1 98 ? 8.033 -5.367 -17.991 1.00 90.81 98 PRO A N 1
ATOM 758 C CA . PRO A 1 98 ? 7.175 -6.542 -18.002 1.00 90.81 98 PRO A CA 1
ATOM 759 C C . PRO A 1 98 ? 7.854 -7.742 -17.340 1.00 90.81 98 PRO A C 1
ATOM 761 O O . PRO A 1 98 ? 9.064 -7.937 -17.431 1.00 90.81 98 PRO A O 1
ATOM 764 N N . ARG A 1 99 ? 7.057 -8.591 -16.687 1.00 86.44 99 ARG A N 1
ATOM 765 C CA . ARG A 1 99 ? 7.585 -9.792 -16.026 1.00 86.44 99 ARG A CA 1
ATOM 766 C C . ARG A 1 99 ? 8.344 -10.666 -17.025 1.00 86.44 99 ARG A C 1
ATOM 768 O O . ARG A 1 99 ? 7.790 -11.032 -18.057 1.00 86.44 99 ARG A O 1
ATOM 775 N N . GLY A 1 100 ? 9.560 -11.059 -16.654 1.00 84.25 100 GLY A N 1
ATOM 776 C CA . GLY A 1 100 ? 10.431 -11.891 -17.487 1.00 84.25 100 GLY A CA 1
ATOM 777 C C . GLY A 1 100 ? 11.393 -11.101 -18.374 1.00 84.25 100 GLY A C 1
ATOM 778 O O . GLY A 1 100 ? 12.220 -11.721 -19.030 1.00 84.25 100 GLY A O 1
ATOM 779 N N . CYS A 1 101 ? 11.320 -9.770 -18.370 1.00 81.31 101 CYS A N 1
ATOM 780 C CA . CYS A 1 101 ? 12.378 -8.909 -18.884 1.00 81.31 101 CYS A CA 1
ATOM 781 C C . CYS A 1 101 ? 13.230 -8.459 -17.696 1.00 81.31 101 CYS A C 1
ATOM 783 O O . CYS A 1 101 ? 12.695 -7.836 -16.777 1.00 81.31 101 CYS A O 1
ATOM 785 N N . ASP A 1 102 ? 14.516 -8.817 -17.678 1.00 74.94 102 ASP A N 1
ATOM 786 C CA . ASP A 1 102 ? 15.428 -8.273 -16.673 1.00 74.94 102 ASP A CA 1
ATOM 787 C C . ASP A 1 102 ? 15.843 -6.857 -17.079 1.00 74.94 102 ASP A C 1
ATOM 789 O O . ASP A 1 102 ? 16.265 -6.629 -18.215 1.00 74.94 102 ASP A O 1
ATOM 793 N N . ASP A 1 103 ? 15.725 -5.922 -16.138 1.00 67.44 103 ASP A N 1
ATOM 794 C CA . ASP A 1 103 ? 16.173 -4.534 -16.298 1.00 67.44 103 ASP A CA 1
ATOM 795 C C . ASP A 1 103 ? 17.691 -4.464 -16.565 1.00 67.44 103 ASP A C 1
ATOM 797 O O . ASP A 1 103 ? 18.174 -3.490 -17.133 1.00 67.44 103 ASP A O 1
ATOM 801 N N . ASP A 1 104 ? 18.443 -5.506 -16.189 1.00 70.31 104 ASP A N 1
ATOM 802 C CA . ASP A 1 104 ? 19.886 -5.598 -16.432 1.00 70.31 104 ASP A CA 1
ATOM 803 C C . ASP A 1 104 ? 20.231 -6.149 -17.836 1.00 70.31 104 ASP A C 1
ATOM 805 O O . ASP A 1 104 ? 21.348 -5.955 -18.321 1.00 70.31 104 ASP A O 1
ATOM 809 N N . GLU A 1 105 ? 19.291 -6.829 -18.510 1.00 66.00 105 GLU A N 1
ATOM 810 C CA . GLU A 1 105 ? 19.475 -7.364 -19.872 1.00 66.00 105 GLU A CA 1
ATOM 811 C C . GLU A 1 105 ? 18.965 -6.412 -20.964 1.00 66.00 105 GLU A C 1
ATOM 813 O O . GLU A 1 105 ? 19.474 -6.435 -22.089 1.00 66.00 105 GLU A O 1
ATOM 818 N N . PHE A 1 106 ? 17.980 -5.569 -20.648 1.00 59.50 106 PHE A N 1
ATOM 819 C CA . PHE A 1 106 ? 17.356 -4.639 -21.589 1.00 59.50 106 PHE A CA 1
ATOM 820 C C . PHE A 1 106 ? 17.457 -3.196 -21.061 1.00 59.50 106 PHE A C 1
ATOM 822 O O . PHE A 1 106 ? 16.576 -2.782 -20.306 1.00 59.50 106 PHE A O 1
ATOM 829 N N . PRO A 1 107 ? 18.522 -2.453 -21.438 1.00 57.72 107 PRO A N 1
ATOM 830 C CA . PRO A 1 107 ? 18.765 -1.078 -20.993 1.00 57.72 107 PRO A CA 1
ATOM 831 C C . PRO A 1 107 ? 17.817 -0.043 -21.614 1.00 57.72 107 PRO A C 1
ATOM 833 O O . PRO A 1 107 ? 17.298 -0.285 -22.731 1.00 57.72 107 PRO A O 1
#